Protein AF-A0ABD3IJU3-F1 (afdb_monomer_lite)

Foldseek 3Di:
DDDDDPDDPDDPDPPPPDDQDEQEEELVPLVSVLVCVLVVHHYDYDYPDAQPDFADPVLLVVCCVVPVPVLVVLCVDDPPDRHVVCCRRRVVVQQDQPCQCVSCVPSVHHSHPPPDD

Organism: NCBI:txid122646

Sequence (117 aa):
MGDDYLTGAGGWLEEEEGRGGLIIFTFFALEGWHLAELYRLPCAVAAPYVVPYSASASFERQFRTVQPLLYRRLQRAQGGEVGWAEVSHWMWPLFTSRWTTWRTDCLHLSACPLTAE

pLDDT: mean 83.58, std 18.65, range [34.09, 96.69]

Structure (mmCIF, N/CA/C/O backbone):
data_AF-A0ABD3IJU3-F1
#
_entry.id   AF-A0ABD3IJU3-F1
#
loop_
_atom_site.group_PDB
_atom_site.id
_atom_site.type_symbol
_atom_site.label_atom_id
_atom_site.label_alt_id
_atom_site.label_comp_id
_atom_site.label_asym_id
_atom_site.label_entity_id
_atom_site.label_seq_id
_atom_site.pdbx_PDB_ins_code
_atom_site.Cartn_x
_atom_site.Cartn_y
_atom_site.Cartn_z
_atom_site.occupancy
_atom_site.B_iso_or_equiv
_atom_site.auth_seq_id
_atom_site.auth_comp_id
_atom_site.auth_asym_id
_atom_site.auth_atom_id
_atom_site.pdbx_PDB_model_num
ATOM 1 N N . MET A 1 1 ? -51.419 23.867 28.456 1.00 40.72 1 MET A N 1
ATOM 2 C CA . MET A 1 1 ? -51.724 22.677 27.639 1.00 40.72 1 MET A CA 1
ATOM 3 C C . MET A 1 1 ? -51.013 22.871 26.315 1.00 40.72 1 MET A C 1
ATOM 5 O O . MET A 1 1 ? -51.536 23.579 25.476 1.00 40.72 1 MET A O 1
ATOM 9 N N . GLY A 1 2 ? -49.790 22.420 26.099 1.00 38.25 2 GL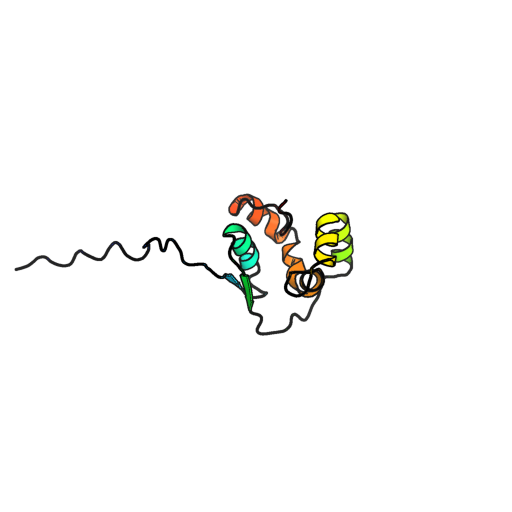Y A N 1
ATOM 10 C CA . GLY A 1 2 ? -48.753 21.833 26.940 1.00 38.25 2 GLY A CA 1
ATOM 11 C C . GLY A 1 2 ? -47.476 21.941 26.103 1.00 38.25 2 GLY A C 1
ATOM 12 O O . GLY A 1 2 ? -47.528 21.688 24.900 1.00 38.25 2 GLY A O 1
ATOM 13 N N . ASP A 1 3 ? -46.403 22.426 26.717 1.00 41.12 3 ASP A N 1
ATOM 14 C CA . ASP A 1 3 ? -45.038 22.330 26.211 1.00 41.12 3 ASP A CA 1
ATOM 15 C C . ASP A 1 3 ? -44.644 20.853 26.118 1.00 41.12 3 ASP A C 1
ATOM 17 O O . ASP A 1 3 ? -44.817 20.156 27.106 1.00 41.12 3 ASP A O 1
ATOM 21 N N . ASP A 1 4 ? -44.181 20.402 24.950 1.00 45.84 4 ASP A N 1
ATOM 22 C CA . ASP A 1 4 ? -43.399 19.183 24.652 1.00 45.84 4 ASP A CA 1
ATOM 23 C C . ASP A 1 4 ? -43.298 19.195 23.108 1.00 45.84 4 ASP A C 1
ATOM 25 O O . ASP A 1 4 ? -44.315 19.274 22.429 1.00 45.84 4 ASP A O 1
ATOM 29 N N . TYR A 1 5 ? -42.158 19.365 22.435 1.00 38.47 5 TYR A N 1
ATOM 30 C CA . TYR A 1 5 ? -41.066 18.407 22.305 1.00 38.47 5 TYR A CA 1
ATOM 31 C C . TYR A 1 5 ? -39.779 19.141 21.875 1.00 38.47 5 TYR A C 1
ATOM 33 O O . TYR A 1 5 ? -39.451 19.234 20.691 1.00 38.47 5 TYR A O 1
ATOM 41 N N . LEU A 1 6 ? -39.013 19.638 22.846 1.00 45.19 6 LEU A N 1
ATOM 42 C CA . LEU A 1 6 ? -37.560 19.753 22.718 1.00 45.19 6 LEU A CA 1
ATOM 43 C C . LEU A 1 6 ? -36.948 18.541 23.421 1.00 45.19 6 LEU A C 1
ATOM 45 O O . LEU A 1 6 ? -36.566 18.617 24.585 1.00 45.19 6 LEU A O 1
ATOM 49 N N . THR A 1 7 ? -36.874 17.396 22.741 1.00 45.03 7 THR A N 1
ATOM 50 C CA . THR A 1 7 ? -36.013 16.285 23.177 1.00 45.03 7 THR A CA 1
ATOM 51 C C . THR A 1 7 ? -35.672 15.405 21.982 1.00 45.03 7 THR A C 1
ATOM 53 O O . THR A 1 7 ? -36.488 14.635 21.491 1.00 45.03 7 THR A O 1
ATOM 56 N N . GLY A 1 8 ? -34.458 15.573 21.475 1.00 40.12 8 GLY A N 1
ATOM 57 C CA . GLY A 1 8 ? -33.911 14.773 20.381 1.00 40.12 8 GLY A CA 1
ATOM 58 C C . GLY A 1 8 ? -32.494 15.194 19.999 1.00 40.12 8 GLY A C 1
ATOM 59 O O . GLY A 1 8 ? -32.075 14.988 18.867 1.00 40.12 8 GLY A O 1
ATOM 60 N N . ALA A 1 9 ? -31.774 15.838 20.921 1.00 42.34 9 ALA A N 1
ATOM 61 C CA . ALA A 1 9 ? -30.330 15.981 20.858 1.00 42.34 9 ALA A CA 1
ATOM 62 C C . ALA A 1 9 ? -29.745 14.926 21.801 1.00 42.34 9 ALA A C 1
ATOM 64 O O . ALA A 1 9 ? -30.049 14.942 22.991 1.00 42.34 9 ALA A O 1
ATOM 65 N N . GLY A 1 10 ? -28.931 14.023 21.259 1.00 40.22 10 GLY A N 1
ATOM 66 C CA . GLY A 1 10 ? -28.207 13.005 22.024 1.00 40.22 10 GLY A CA 1
ATOM 67 C C . GLY A 1 10 ? -28.639 11.592 21.651 1.00 40.22 10 GLY A C 1
ATOM 68 O O . GLY A 1 10 ? -29.637 11.101 22.160 1.00 40.2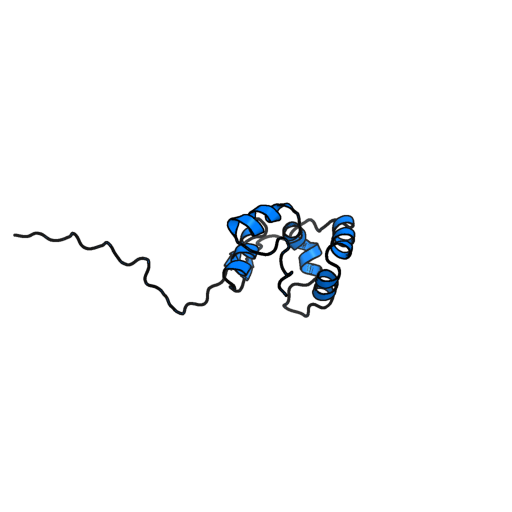2 10 GLY A O 1
ATOM 69 N N . GLY A 1 11 ? -27.897 10.949 20.746 1.00 34.09 11 GLY A N 1
ATOM 70 C CA . GLY A 1 11 ? -28.147 9.540 20.414 1.00 34.09 11 GLY A CA 1
ATOM 71 C C . GLY A 1 11 ? -27.470 8.986 19.159 1.00 34.09 11 GLY A C 1
ATOM 72 O O . GLY A 1 11 ? -27.721 7.842 18.820 1.00 34.09 11 GLY A O 1
ATOM 73 N N . TRP A 1 12 ? -26.631 9.749 18.446 1.00 40.38 12 TRP A N 1
ATOM 74 C CA . TRP A 1 12 ? -25.854 9.209 17.308 1.00 40.38 12 TRP A CA 1
ATOM 75 C C . TRP A 1 12 ? -24.377 8.965 17.621 1.00 40.38 12 TRP A C 1
ATOM 77 O O . TRP A 1 12 ? -23.617 8.587 16.737 1.00 40.38 12 TRP A O 1
ATOM 87 N N . LEU A 1 13 ? -23.972 9.170 18.872 1.00 46.12 13 LEU A N 1
ATOM 88 C CA . LEU A 1 13 ? -22.654 8.802 19.379 1.00 46.12 13 LEU A CA 1
ATOM 89 C C . LEU A 1 13 ? -22.853 8.104 20.724 1.00 46.12 13 LEU A C 1
ATOM 91 O O . LEU A 1 13 ? -22.372 8.563 21.754 1.00 46.12 13 LEU A O 1
ATOM 95 N N . GLU A 1 14 ? -23.646 7.034 20.727 1.00 43.62 14 GLU A N 1
ATOM 96 C CA . GLU A 1 14 ? -23.415 5.995 21.723 1.00 43.62 14 GLU A CA 1
ATOM 97 C C . GLU A 1 14 ? -22.052 5.383 21.385 1.00 43.62 14 GLU A C 1
ATOM 99 O O . GLU A 1 14 ? -21.823 4.904 20.271 1.00 43.62 14 GLU A O 1
ATOM 104 N N . GLU A 1 15 ? -21.119 5.502 22.327 1.00 49.00 15 GLU A N 1
ATOM 105 C CA . GLU A 1 15 ? -19.860 4.771 22.327 1.00 49.00 15 GLU A CA 1
ATOM 106 C C . GLU A 1 15 ? -20.189 3.272 22.321 1.00 49.00 15 GLU A C 1
ATOM 108 O O . GLU A 1 15 ? -20.433 2.657 23.356 1.00 49.00 15 GLU A O 1
ATOM 113 N N . GLU A 1 16 ? -20.217 2.673 21.129 1.00 49.25 16 GLU A N 1
ATOM 114 C CA . GLU A 1 16 ? -20.155 1.222 20.950 1.00 49.25 16 GLU A CA 1
ATOM 115 C C . GLU A 1 16 ? -18.730 0.760 21.291 1.00 49.25 16 GLU A C 1
ATOM 117 O O . GLU A 1 16 ? -17.922 0.407 20.427 1.00 49.25 16 GLU A O 1
ATOM 122 N N . GLU A 1 17 ? -18.415 0.788 22.584 1.00 46.84 17 GLU A N 1
ATOM 123 C CA . GLU A 1 17 ? -17.284 0.094 23.187 1.00 46.84 17 GLU A CA 1
ATOM 124 C C . GLU A 1 17 ? -17.464 -1.414 22.919 1.00 46.84 17 GLU A C 1
ATOM 126 O O . GLU A 1 17 ? -18.137 -2.131 23.659 1.00 46.84 17 GLU A O 1
ATOM 131 N N . GLY A 1 18 ? -16.905 -1.897 21.801 1.00 54.88 18 GLY A N 1
ATOM 132 C CA . GLY A 1 18 ? -16.778 -3.331 21.514 1.00 54.88 18 GLY A CA 1
ATOM 133 C C . GLY A 1 18 ? -17.160 -3.830 20.117 1.00 54.88 18 GLY A C 1
ATOM 134 O O . GLY A 1 18 ? -17.096 -5.040 19.894 1.00 54.88 18 GLY A O 1
ATOM 135 N N . ARG A 1 19 ? -17.519 -2.981 19.143 1.00 57.75 19 ARG A N 1
ATOM 136 C CA . ARG A 1 19 ? -17.745 -3.460 17.764 1.00 57.75 19 ARG A CA 1
ATOM 137 C C . ARG A 1 19 ? -16.462 -3.445 16.943 1.00 57.75 19 ARG A C 1
ATOM 139 O O . ARG A 1 19 ? -16.022 -2.405 16.465 1.00 57.75 19 ARG A O 1
ATOM 146 N N . GLY A 1 20 ? -15.885 -4.629 16.737 1.00 78.25 20 GLY A N 1
ATOM 147 C CA . GLY A 1 20 ? -14.849 -4.827 15.725 1.00 78.25 20 GLY A CA 1
ATOM 148 C C . GLY A 1 20 ? -15.313 -4.288 14.366 1.00 78.25 20 GLY A C 1
ATOM 149 O O . GLY A 1 20 ? -16.407 -4.613 13.906 1.00 78.25 20 GLY A O 1
ATOM 150 N N . GLY A 1 21 ? -14.497 -3.433 13.751 1.00 90.06 21 GLY A N 1
ATOM 151 C CA . GLY A 1 21 ? -14.764 -2.826 12.447 1.00 90.06 21 GLY A CA 1
ATOM 152 C C . GLY A 1 21 ? -14.007 -3.517 11.311 1.00 90.06 21 GLY A C 1
ATOM 153 O O . GLY A 1 21 ? -13.001 -4.187 11.534 1.00 90.06 21 GLY A O 1
ATOM 154 N N . LEU A 1 22 ? -14.477 -3.325 10.080 1.00 94.56 22 LEU A N 1
ATOM 155 C CA . LEU A 1 22 ? -13.805 -3.755 8.852 1.00 94.56 22 LEU A CA 1
ATOM 156 C C . LEU A 1 22 ? -13.788 -2.580 7.877 1.00 94.56 22 LEU A C 1
ATOM 158 O O . LEU A 1 22 ? -14.836 -1.996 7.600 1.00 94.56 22 LEU A O 1
ATOM 162 N N . ILE A 1 23 ? -12.618 -2.264 7.322 1.00 96.12 23 ILE A N 1
ATOM 163 C CA . ILE A 1 23 ? -12.516 -1.290 6.232 1.00 96.12 23 ILE A CA 1
ATOM 164 C C . ILE A 1 23 ? -12.538 -2.032 4.900 1.00 96.12 23 ILE A C 1
ATOM 166 O O . ILE A 1 23 ? -11.621 -2.784 4.573 1.00 96.12 23 ILE A O 1
ATOM 170 N N . ILE A 1 24 ? -13.584 -1.803 4.112 1.00 95.38 24 ILE A N 1
ATOM 171 C CA . ILE A 1 24 ? -13.671 -2.287 2.734 1.00 95.38 24 ILE A CA 1
ATOM 172 C C . ILE A 1 24 ? -13.417 -1.105 1.808 1.00 95.38 24 ILE A C 1
ATOM 174 O O . ILE A 1 24 ? -14.098 -0.086 1.897 1.00 95.38 24 ILE A O 1
ATOM 178 N N . PHE A 1 25 ? -12.446 -1.241 0.912 1.00 94.75 25 PHE A N 1
ATOM 179 C CA . PHE A 1 25 ? -12.097 -0.198 -0.049 1.00 94.75 25 PHE A CA 1
ATOM 180 C C . PHE A 1 25 ? -11.881 -0.787 -1.441 1.00 94.75 25 PHE A C 1
ATOM 182 O O . PHE A 1 25 ? -11.741 -1.994 -1.606 1.00 94.75 25 PHE A O 1
ATOM 189 N N . THR A 1 26 ? -11.887 0.058 -2.466 1.00 93.38 26 THR A N 1
ATOM 190 C CA . THR A 1 26 ? -11.653 -0.368 -3.855 1.00 93.38 26 THR A CA 1
ATOM 191 C C . THR A 1 26 ? -10.237 0.000 -4.292 1.00 93.38 26 THR A C 1
ATOM 193 O O . THR A 1 26 ? -9.564 0.791 -3.631 1.00 93.38 26 THR A O 1
ATOM 196 N N . PHE A 1 27 ? -9.787 -0.492 -5.449 1.00 89.81 27 PHE A N 1
ATOM 197 C CA . PHE A 1 27 ? -8.487 -0.099 -6.014 1.00 89.81 27 PHE A CA 1
ATOM 198 C C . PHE A 1 27 ? -8.352 1.401 -6.321 1.00 89.81 27 PHE A C 1
ATOM 200 O O . PHE A 1 27 ? -7.234 1.885 -6.481 1.00 89.81 27 PHE A O 1
ATOM 207 N N . PHE A 1 28 ? -9.460 2.145 -6.389 1.00 87.56 28 PHE A N 1
ATOM 208 C CA . PHE A 1 28 ? -9.447 3.598 -6.582 1.00 87.56 28 PHE A CA 1
ATOM 209 C C . PHE A 1 28 ? -9.381 4.393 -5.274 1.00 87.56 28 PHE A C 1
ATOM 211 O O . PHE A 1 28 ? -9.118 5.589 -5.320 1.00 87.56 28 PHE A O 1
ATOM 218 N N . ALA A 1 29 ? -9.615 3.742 -4.133 1.00 93.00 29 ALA A N 1
ATOM 219 C CA . ALA A 1 29 ? -9.700 4.363 -2.812 1.00 93.00 29 ALA A CA 1
ATOM 220 C C . ALA A 1 29 ? -8.652 3.759 -1.864 1.00 93.00 29 ALA A C 1
ATOM 222 O O . ALA A 1 29 ? -8.969 3.237 -0.792 1.00 93.00 29 ALA A O 1
ATOM 223 N N . LEU A 1 30 ? -7.389 3.774 -2.299 1.00 93.00 30 LEU A N 1
ATOM 224 C CA . LEU A 1 30 ? -6.256 3.190 -1.573 1.00 93.00 30 LEU A CA 1
ATOM 225 C C . LEU A 1 30 ? -5.987 3.861 -0.213 1.00 93.00 30 LEU A C 1
ATOM 227 O O . LEU A 1 30 ? -5.335 3.265 0.643 1.00 93.00 30 LEU A O 1
ATOM 231 N N . GLU A 1 31 ? -6.555 5.045 0.024 1.00 94.94 31 GLU A N 1
ATOM 232 C CA . GLU A 1 31 ? -6.645 5.702 1.328 1.00 94.94 31 GLU A CA 1
ATOM 233 C C . GLU A 1 31 ? -7.182 4.759 2.412 1.00 94.94 31 GLU A C 1
ATOM 235 O O . GLU A 1 31 ? -6.732 4.820 3.557 1.00 94.94 31 GLU A O 1
ATOM 240 N N . GLY A 1 32 ? -8.093 3.848 2.045 1.00 95.25 32 GLY A N 1
ATOM 241 C CA . GLY A 1 32 ? -8.666 2.858 2.954 1.00 95.25 32 GLY A CA 1
ATOM 242 C C . GLY A 1 32 ? -7.615 1.980 3.635 1.00 95.25 32 GLY A C 1
ATOM 243 O O . GLY A 1 32 ? -7.760 1.677 4.816 1.00 95.25 32 GLY A O 1
ATOM 244 N N . TRP A 1 33 ? -6.515 1.648 2.951 1.00 95.00 33 TRP A N 1
ATOM 245 C CA . TRP A 1 33 ? -5.407 0.910 3.566 1.00 95.00 33 TRP A CA 1
ATOM 246 C C . TRP A 1 33 ? -4.733 1.717 4.681 1.00 95.00 33 TRP A C 1
ATOM 248 O O . TRP A 1 33 ? -4.445 1.199 5.757 1.00 95.00 33 TRP A O 1
ATOM 258 N N . HIS A 1 34 ? -4.483 3.004 4.437 1.00 95.00 34 HIS A N 1
ATOM 259 C CA . HIS A 1 34 ? -3.842 3.884 5.413 1.00 95.00 34 HIS A CA 1
ATOM 260 C C . HIS A 1 34 ? -4.736 4.115 6.637 1.00 95.00 34 HIS A C 1
ATOM 262 O O . HIS A 1 34 ? -4.244 4.123 7.762 1.00 95.00 34 HIS A O 1
ATOM 268 N N . LEU A 1 35 ? -6.050 4.228 6.428 1.00 95.31 35 LEU A N 1
ATOM 269 C CA . LEU A 1 35 ? -7.023 4.292 7.517 1.00 95.31 35 LEU A CA 1
ATOM 270 C C . LEU A 1 35 ? -7.092 2.972 8.296 1.00 95.31 35 LEU A C 1
ATOM 272 O O . LEU A 1 35 ? -7.189 2.994 9.519 1.00 95.31 35 LEU A O 1
ATOM 276 N N . ALA A 1 36 ? -6.990 1.826 7.619 1.00 94.56 36 ALA A N 1
ATOM 277 C CA . ALA A 1 36 ? -6.979 0.521 8.281 1.00 94.56 36 ALA A CA 1
ATOM 278 C C . ALA A 1 36 ? -5.759 0.364 9.194 1.00 94.56 36 ALA A C 1
ATOM 280 O O . ALA A 1 36 ? -5.883 -0.117 10.317 1.00 94.56 36 ALA A O 1
ATOM 281 N N . GLU A 1 37 ? -4.600 0.844 8.740 1.00 93.25 37 GLU A N 1
ATOM 282 C CA . GLU A 1 37 ? -3.379 0.908 9.541 1.00 93.25 37 GLU A CA 1
ATOM 283 C C . GLU A 1 37 ? -3.537 1.845 10.751 1.00 93.25 37 GLU A C 1
ATOM 285 O O . GLU A 1 37 ? -3.186 1.455 11.865 1.00 93.25 37 GLU A O 1
ATOM 290 N N . LEU A 1 38 ? -4.118 3.036 10.558 1.00 94.38 38 LEU A N 1
ATOM 291 C CA . LEU A 1 38 ? -4.353 4.013 11.629 1.00 94.38 38 LEU A CA 1
ATOM 292 C C . LEU A 1 38 ? -5.267 3.460 12.730 1.00 94.38 38 LEU A C 1
ATOM 294 O O . LEU A 1 38 ? -4.929 3.521 13.910 1.00 94.38 38 LEU A O 1
ATOM 298 N N . TYR A 1 39 ? -6.416 2.907 12.343 1.00 93.06 39 TYR A N 1
ATOM 299 C CA . TYR A 1 39 ? -7.416 2.396 13.283 1.00 93.06 39 TYR A CA 1
ATOM 300 C C . TYR A 1 39 ? -7.147 0.957 13.736 1.00 93.06 39 TYR A C 1
ATOM 302 O O . TYR A 1 39 ? -7.901 0.424 14.547 1.00 93.06 39 TYR A O 1
ATOM 310 N N . ARG A 1 40 ? -6.085 0.318 13.221 1.00 91.75 40 ARG A N 1
ATOM 311 C CA . ARG A 1 40 ? -5.746 -1.094 13.465 1.00 91.75 40 ARG A CA 1
ATOM 312 C C . ARG A 1 40 ? -6.921 -2.039 13.203 1.00 91.75 40 ARG A C 1
ATOM 314 O O . ARG A 1 40 ? -7.130 -3.011 13.928 1.00 91.75 40 ARG A O 1
ATOM 321 N N . LEU A 1 41 ? -7.686 -1.745 12.156 1.00 93.56 41 LEU A N 1
ATOM 322 C CA . LEU A 1 41 ? -8.818 -2.560 11.735 1.00 93.56 41 LEU A CA 1
ATOM 323 C C . LEU A 1 41 ? -8.390 -3.519 10.621 1.00 93.56 41 LEU A C 1
ATOM 325 O O . LEU A 1 41 ? -7.600 -3.136 9.752 1.00 93.56 41 LEU A O 1
ATOM 329 N N . PRO A 1 42 ? -8.938 -4.746 10.583 1.00 92.56 42 PRO A N 1
ATOM 330 C CA . PRO A 1 42 ? -8.888 -5.567 9.385 1.00 92.56 42 PRO A CA 1
ATOM 331 C C . PRO A 1 42 ? -9.387 -4.776 8.172 1.00 92.56 42 PRO A C 1
ATOM 333 O O . PRO A 1 42 ? -10.282 -3.929 8.281 1.00 92.56 42 PRO A O 1
ATOM 336 N N . CYS A 1 43 ? -8.833 -5.072 6.999 1.00 93.38 43 CYS A N 1
ATOM 337 C CA . CYS A 1 43 ? -9.317 -4.493 5.757 1.00 93.38 43 CYS A CA 1
ATOM 338 C C . CYS A 1 43 ? -9.341 -5.504 4.618 1.00 93.38 43 CYS A C 1
ATOM 340 O O . CYS A 1 43 ? -8.606 -6.491 4.618 1.00 93.38 43 CYS A O 1
ATOM 342 N N . ALA A 1 44 ? -10.214 -5.244 3.652 1.00 92.44 44 ALA A N 1
ATOM 343 C CA . ALA A 1 44 ? -10.345 -6.033 2.441 1.00 92.44 44 ALA A CA 1
ATOM 344 C C . ALA A 1 44 ? -10.499 -5.109 1.235 1.00 92.44 44 ALA A C 1
ATOM 346 O O . ALA A 1 44 ? -11.134 -4.052 1.313 1.00 92.44 44 ALA A O 1
ATOM 347 N N . VAL A 1 45 ? -9.945 -5.538 0.105 1.00 91.56 45 VAL A N 1
ATOM 348 C CA . VAL A 1 45 ? -10.164 -4.862 -1.169 1.00 91.56 45 VAL A CA 1
ATOM 349 C C . VAL A 1 45 ? -11.384 -5.476 -1.855 1.00 91.56 45 VAL A C 1
ATOM 351 O O . VAL A 1 45 ? -11.471 -6.690 -2.033 1.00 91.56 45 VAL A O 1
ATOM 354 N N . ALA A 1 46 ? -12.337 -4.636 -2.241 1.00 91.62 46 ALA A N 1
ATOM 355 C CA . ALA A 1 46 ? -13.462 -5.001 -3.085 1.00 91.62 46 ALA A CA 1
ATOM 356 C C . ALA A 1 46 ? -13.181 -4.505 -4.505 1.00 91.62 46 ALA A C 1
ATOM 358 O O . ALA A 1 46 ? -13.209 -3.306 -4.788 1.00 91.62 46 ALA A O 1
ATOM 359 N N . ALA A 1 47 ? -12.890 -5.441 -5.402 1.00 86.06 47 ALA A N 1
ATOM 360 C CA . ALA A 1 47 ? -12.532 -5.148 -6.778 1.00 86.06 47 ALA A CA 1
ATOM 361 C C . ALA A 1 47 ? -13.511 -5.826 -7.744 1.00 86.06 47 ALA A C 1
ATOM 363 O O . ALA A 1 47 ? -13.407 -7.032 -7.966 1.00 86.06 47 ALA A O 1
ATOM 364 N N . PRO A 1 48 ? -14.458 -5.081 -8.343 1.00 81.62 48 PRO A N 1
ATOM 365 C CA . PRO A 1 48 ? -15.398 -5.654 -9.305 1.00 81.62 48 PRO A CA 1
ATOM 366 C C . PRO A 1 48 ? -14.763 -5.914 -10.683 1.00 81.62 48 PRO A C 1
ATOM 368 O O . PRO A 1 48 ? -15.434 -6.412 -11.582 1.00 81.62 48 PRO A O 1
ATOM 371 N N . TYR A 1 49 ? -13.485 -5.567 -10.870 1.00 81.94 49 TYR A N 1
ATOM 372 C CA . TYR A 1 49 ? -12.731 -5.758 -12.105 1.00 81.94 49 TYR A CA 1
ATOM 373 C C . TYR A 1 49 ? -11.258 -6.078 -11.802 1.00 81.94 49 TYR A C 1
ATOM 375 O O . TYR A 1 49 ? -10.732 -5.742 -10.740 1.00 81.94 49 TYR A O 1
ATOM 383 N N . VAL A 1 50 ? -10.587 -6.721 -12.759 1.00 81.81 50 VAL A N 1
ATOM 384 C CA . VAL A 1 50 ? -9.156 -7.057 -12.684 1.00 81.81 50 VAL A CA 1
ATOM 385 C C . VAL A 1 50 ? -8.315 -5.825 -13.017 1.00 81.81 50 VAL A C 1
ATOM 387 O O . VAL A 1 50 ? -8.610 -5.127 -13.987 1.00 81.81 50 VAL A O 1
ATOM 390 N N . VAL A 1 51 ? -7.245 -5.565 -12.259 1.00 81.88 51 VAL A N 1
ATOM 391 C CA . VAL A 1 51 ? -6.307 -4.474 -12.572 1.00 81.88 51 VAL A CA 1
ATOM 392 C C . VAL A 1 51 ? -5.504 -4.846 -13.826 1.00 81.88 51 VAL A C 1
ATOM 394 O O . VAL A 1 51 ? -4.789 -5.847 -13.805 1.00 81.88 51 VAL A O 1
ATOM 397 N N . PRO A 1 52 ? -5.583 -4.073 -14.927 1.00 82.19 52 PRO A N 1
ATOM 398 C CA . PRO A 1 52 ? -4.948 -4.456 -16.190 1.00 82.19 52 PRO A CA 1
ATOM 399 C C . PRO A 1 52 ? -3.460 -4.077 -16.270 1.00 82.19 52 PRO A C 1
ATOM 401 O O . PRO A 1 52 ? -2.815 -4.329 -17.284 1.00 82.19 52 PRO A O 1
ATOM 404 N N . TYR A 1 53 ? -2.911 -3.449 -15.230 1.00 80.00 53 TYR A N 1
ATOM 405 C CA . TYR A 1 53 ? -1.527 -2.990 -15.171 1.00 80.00 53 TYR A CA 1
ATOM 406 C C . TYR A 1 53 ? -0.871 -3.408 -13.856 1.00 80.00 53 TYR A C 1
ATOM 408 O O . TYR A 1 53 ? -1.471 -3.304 -12.792 1.00 80.00 53 TYR A O 1
ATOM 416 N N . SER A 1 54 ? 0.386 -3.827 -13.946 1.00 87.44 54 SER A N 1
ATOM 417 C CA . SER A 1 54 ? 1.249 -4.115 -12.800 1.00 87.44 54 SER A CA 1
ATOM 418 C C . SER A 1 54 ? 2.325 -3.037 -12.671 1.00 87.44 54 SER A C 1
ATOM 420 O O . SER A 1 54 ? 2.529 -2.223 -13.578 1.00 87.44 54 SER A O 1
ATOM 422 N N . ALA A 1 55 ? 3.036 -3.035 -11.549 1.00 91.19 55 ALA A N 1
ATOM 423 C CA . ALA A 1 55 ? 4.187 -2.172 -11.344 1.00 91.19 55 ALA A CA 1
ATOM 424 C C . ALA A 1 55 ? 5.247 -2.386 -12.437 1.00 91.19 55 ALA A C 1
ATOM 426 O O . ALA A 1 55 ? 5.461 -3.500 -12.923 1.00 91.19 55 A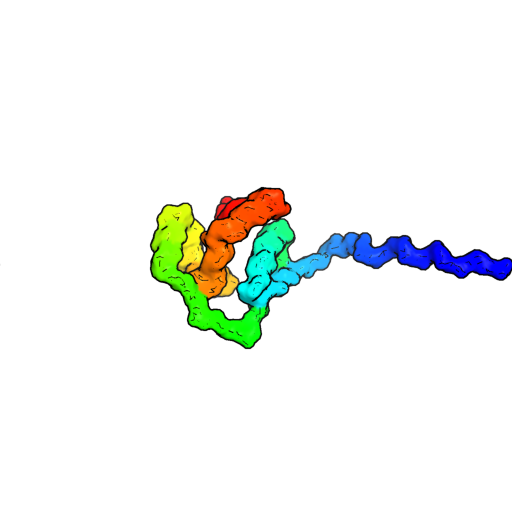LA A O 1
ATOM 427 N N . SER A 1 56 ? 5.955 -1.320 -12.807 1.00 90.56 56 SER A N 1
ATOM 428 C CA . SER A 1 56 ? 7.071 -1.428 -13.745 1.00 90.56 56 SER A CA 1
ATOM 429 C C . SER A 1 56 ? 8.265 -2.155 -13.113 1.00 90.56 56 SER A C 1
ATOM 431 O O . SER A 1 56 ? 8.482 -2.107 -11.903 1.00 90.56 56 SER A O 1
ATOM 433 N N . ALA A 1 57 ? 9.131 -2.755 -13.934 1.00 89.19 57 ALA A N 1
ATOM 434 C CA . ALA A 1 57 ? 10.356 -3.399 -13.443 1.00 89.19 57 ALA A CA 1
ATOM 435 C C . ALA A 1 57 ? 11.286 -2.434 -12.672 1.00 89.19 57 ALA A C 1
ATOM 437 O O . ALA A 1 57 ? 12.051 -2.845 -11.797 1.00 89.19 57 ALA A O 1
ATOM 438 N N . SER A 1 58 ? 11.221 -1.129 -12.966 1.00 93.19 58 SER A N 1
ATOM 439 C CA . SER A 1 58 ? 11.981 -0.120 -12.225 1.00 93.19 58 SER A CA 1
ATOM 440 C C . SER A 1 58 ? 11.497 0.038 -10.785 1.00 93.19 58 SER A C 1
ATOM 442 O O . SER A 1 58 ? 12.333 0.280 -9.915 1.00 93.19 58 SER A O 1
ATOM 444 N N . PHE A 1 59 ? 10.192 -0.127 -10.535 1.00 94.56 59 PHE A N 1
ATOM 445 C CA . PHE A 1 59 ? 9.616 -0.047 -9.195 1.00 94.56 59 PHE A CA 1
ATOM 446 C C . PHE A 1 59 ? 10.210 -1.121 -8.285 1.00 94.56 59 PHE A C 1
ATOM 448 O O . PHE A 1 59 ? 10.726 -0.787 -7.227 1.00 94.56 59 PHE A O 1
ATOM 455 N N . GLU A 1 60 ? 10.234 -2.386 -8.717 1.00 95.06 60 GLU A N 1
ATOM 456 C CA . GLU A 1 60 ? 10.801 -3.480 -7.915 1.00 95.06 60 GLU A CA 1
ATOM 457 C C . GLU A 1 60 ? 12.265 -3.228 -7.550 1.00 95.06 60 GLU A C 1
ATOM 459 O O . GLU A 1 60 ? 12.665 -3.359 -6.390 1.00 95.06 60 GLU A O 1
ATOM 464 N N . ARG A 1 61 ? 13.069 -2.813 -8.536 1.00 95.06 61 ARG A N 1
ATOM 465 C CA . ARG A 1 61 ? 14.483 -2.503 -8.317 1.00 95.06 61 ARG A CA 1
ATOM 466 C C . ARG A 1 61 ? 14.653 -1.389 -7.284 1.00 95.06 61 ARG A C 1
ATOM 468 O O . ARG A 1 61 ? 15.471 -1.529 -6.381 1.00 95.06 61 ARG A O 1
ATOM 475 N N . GLN A 1 62 ? 13.885 -0.305 -7.405 1.00 94.31 62 GLN A N 1
ATOM 476 C CA . GLN A 1 62 ? 13.920 0.807 -6.452 1.00 94.31 62 GLN A CA 1
ATOM 477 C C . GLN A 1 62 ? 13.444 0.373 -5.066 1.00 94.31 62 GLN A C 1
ATOM 479 O O . GLN A 1 62 ? 14.109 0.666 -4.077 1.00 94.31 62 GLN A O 1
ATOM 484 N N . PHE A 1 63 ? 12.350 -0.381 -4.992 1.00 95.00 63 PHE A N 1
ATOM 485 C CA . PHE A 1 63 ? 11.788 -0.883 -3.745 1.00 95.00 63 PHE A CA 1
ATOM 486 C C . PHE A 1 63 ? 12.793 -1.755 -2.989 1.00 95.00 63 PHE A C 1
ATOM 488 O O . PHE A 1 63 ? 13.018 -1.561 -1.797 1.00 95.00 63 PHE A O 1
ATOM 495 N N . ARG A 1 64 ? 13.474 -2.663 -3.694 1.00 95.12 64 ARG A N 1
ATOM 496 C CA . ARG A 1 64 ? 14.520 -3.518 -3.122 1.00 95.12 64 ARG A CA 1
ATOM 497 C C . ARG A 1 64 ? 15.716 -2.721 -2.599 1.00 95.12 64 ARG A C 1
ATOM 499 O O . ARG A 1 64 ? 16.338 -3.148 -1.630 1.00 95.12 64 ARG A O 1
ATOM 506 N N . THR A 1 65 ? 16.054 -1.599 -3.233 1.00 94.81 65 THR A N 1
ATOM 507 C CA . THR A 1 65 ? 17.140 -0.716 -2.786 1.00 94.81 65 THR A CA 1
ATOM 508 C C . THR A 1 65 ? 16.733 0.126 -1.579 1.00 94.81 65 THR A C 1
ATOM 510 O O . THR A 1 65 ? 17.511 0.231 -0.637 1.00 94.81 65 THR A O 1
ATOM 513 N N . VAL A 1 66 ? 15.535 0.715 -1.597 1.00 93.06 66 VAL A N 1
ATOM 514 C CA . VAL A 1 66 ? 15.075 1.650 -0.557 1.00 93.06 66 VAL A CA 1
ATOM 515 C C . VAL A 1 66 ? 14.573 0.911 0.684 1.00 93.06 66 VAL A C 1
ATOM 517 O O . VAL A 1 66 ? 14.831 1.363 1.793 1.00 93.06 66 VAL A O 1
ATOM 520 N N . GLN A 1 67 ? 13.891 -0.228 0.518 1.00 93.56 67 GLN A N 1
ATOM 521 C CA . GLN A 1 67 ? 13.324 -1.023 1.611 1.00 93.56 67 GLN A CA 1
ATOM 522 C C . GLN A 1 67 ? 13.663 -2.521 1.500 1.00 93.56 67 GLN A C 1
ATOM 524 O O . GLN A 1 67 ? 12.776 -3.367 1.328 1.00 93.56 67 GLN A O 1
ATOM 529 N N . PRO A 1 68 ? 14.949 -2.900 1.641 1.00 94.94 68 PRO A N 1
ATOM 530 C CA . PRO A 1 68 ? 15.395 -4.282 1.454 1.00 94.94 68 PRO A CA 1
ATOM 531 C C . PRO A 1 68 ? 14.799 -5.263 2.473 1.00 94.94 68 PRO A C 1
ATOM 533 O O . PRO A 1 68 ? 14.559 -6.425 2.136 1.00 94.94 68 PRO A O 1
ATOM 536 N N . LEU A 1 69 ? 14.563 -4.825 3.715 1.00 94.44 69 LEU A N 1
ATOM 537 C CA . LEU A 1 69 ? 13.991 -5.675 4.765 1.00 94.44 69 LEU A CA 1
ATOM 538 C C . LEU A 1 69 ? 12.513 -5.967 4.501 1.00 94.44 69 LEU A C 1
ATOM 540 O O . LEU A 1 69 ? 12.110 -7.131 4.510 1.00 94.44 69 LEU A O 1
ATOM 544 N N . LEU A 1 70 ? 11.737 -4.929 4.181 1.00 94.62 70 LEU A N 1
ATOM 545 C CA . LEU A 1 70 ? 10.328 -5.073 3.826 1.00 94.62 70 LEU A CA 1
ATOM 546 C C . LEU A 1 70 ? 10.160 -5.931 2.569 1.00 94.62 70 LEU A C 1
ATOM 548 O O . LEU A 1 70 ? 9.330 -6.833 2.554 1.00 94.62 70 LEU A O 1
ATOM 552 N N . TYR A 1 71 ? 11.002 -5.732 1.552 1.00 95.88 71 TYR A N 1
ATOM 553 C CA . TYR A 1 71 ? 11.001 -6.569 0.353 1.00 95.88 71 TYR A CA 1
ATOM 554 C C . TYR A 1 71 ? 11.207 -8.056 0.683 1.00 95.88 71 TYR A C 1
ATOM 556 O O . TYR A 1 71 ? 10.449 -8.905 0.221 1.00 95.88 71 TYR A O 1
ATOM 564 N N . ARG A 1 72 ? 12.181 -8.390 1.543 1.00 96.12 72 ARG A N 1
ATOM 565 C CA . ARG A 1 72 ? 12.410 -9.778 1.989 1.00 96.12 72 ARG A CA 1
ATOM 566 C C . ARG A 1 72 ? 11.225 -10.349 2.764 1.00 96.12 72 ARG A C 1
ATOM 568 O O . ARG A 1 72 ? 10.934 -11.531 2.612 1.00 96.12 72 ARG A O 1
ATOM 575 N N . ARG A 1 73 ? 10.565 -9.539 3.596 1.00 95.00 73 ARG A N 1
ATOM 576 C CA . ARG A 1 73 ? 9.354 -9.942 4.324 1.00 95.00 73 ARG A CA 1
ATOM 577 C C . ARG A 1 73 ? 8.210 -10.238 3.353 1.00 95.00 73 ARG A C 1
ATOM 579 O O . ARG A 1 73 ? 7.638 -11.316 3.427 1.00 95.00 73 ARG A O 1
ATOM 586 N N . LEU A 1 74 ? 7.952 -9.346 2.397 1.00 95.31 74 LEU A N 1
ATOM 587 C CA . LEU A 1 74 ? 6.917 -9.516 1.369 1.00 95.31 74 LEU A CA 1
ATOM 588 C C . LEU A 1 74 ? 7.166 -10.734 0.467 1.00 95.31 74 LEU A C 1
ATOM 590 O O . LEU A 1 74 ? 6.216 -11.375 0.030 1.00 95.31 74 LEU A O 1
ATOM 594 N N . GLN A 1 75 ? 8.426 -11.091 0.205 1.00 95.88 75 GLN A N 1
ATOM 595 C CA . GLN A 1 75 ? 8.755 -12.323 -0.524 1.00 95.88 75 GLN A CA 1
ATOM 596 C C . GLN A 1 75 ? 8.514 -13.610 0.277 1.00 95.88 75 GLN A C 1
ATOM 598 O O . GLN A 1 75 ? 8.401 -14.678 -0.316 1.00 95.88 75 GLN A O 1
ATOM 603 N N . ARG A 1 76 ? 8.485 -13.528 1.610 1.00 95.75 76 ARG A N 1
ATOM 604 C CA . ARG A 1 76 ? 8.289 -14.673 2.514 1.00 95.75 76 ARG A CA 1
ATOM 605 C C . ARG A 1 76 ? 6.852 -14.807 3.015 1.00 95.75 76 ARG A C 1
ATOM 607 O O . ARG A 1 76 ? 6.591 -15.731 3.782 1.00 95.75 76 ARG A O 1
ATOM 614 N N . ALA A 1 77 ? 5.971 -13.888 2.620 1.00 93.50 77 ALA A N 1
ATOM 615 C CA . ALA A 1 77 ? 4.565 -13.898 2.995 1.00 93.50 77 ALA A CA 1
ATOM 616 C C . ALA A 1 77 ? 3.925 -15.246 2.638 1.00 93.50 77 ALA A C 1
ATOM 618 O O . ALA A 1 77 ? 4.177 -15.802 1.564 1.00 93.50 77 ALA A O 1
ATOM 619 N N . GLN A 1 78 ? 3.136 -15.786 3.564 1.00 92.00 78 GLN A N 1
ATOM 620 C CA . GLN A 1 78 ? 2.442 -17.057 3.370 1.00 92.00 78 GLN A CA 1
ATOM 621 C C . GLN A 1 78 ? 1.062 -16.837 2.736 1.00 92.00 78 GLN A C 1
ATOM 623 O O . GLN A 1 78 ? 0.597 -15.709 2.578 1.00 92.00 78 GLN A O 1
ATOM 628 N N . GLY A 1 79 ? 0.392 -17.927 2.351 1.00 85.12 79 GLY A N 1
ATOM 629 C CA . GLY A 1 79 ? -0.959 -17.848 1.797 1.00 85.12 79 GLY A CA 1
ATOM 630 C C . GLY A 1 79 ? -1.920 -17.136 2.755 1.00 85.12 79 GLY A C 1
ATOM 631 O O . GLY A 1 79 ? -2.049 -17.539 3.907 1.00 85.12 79 GLY A O 1
ATOM 632 N N . GLY A 1 80 ? -2.593 -16.091 2.265 1.00 82.31 80 GLY A N 1
ATOM 633 C CA . GLY A 1 80 ? -3.525 -15.264 3.042 1.00 82.31 80 GLY A CA 1
ATOM 634 C C . GLY A 1 80 ? -2.927 -13.966 3.596 1.00 82.31 80 GLY A C 1
ATOM 635 O O . GLY A 1 80 ? -3.678 -13.114 4.064 1.00 82.31 80 GLY A O 1
ATOM 636 N N . GLU A 1 81 ? -1.611 -13.777 3.507 1.00 87.50 81 GLU A N 1
ATOM 637 C CA . GLU A 1 81 ? -0.946 -12.515 3.835 1.00 87.50 81 GLU A CA 1
ATOM 638 C C . GLU A 1 81 ? -0.702 -11.674 2.578 1.00 87.50 81 GLU A C 1
ATOM 640 O O . GLU A 1 81 ? -0.635 -12.188 1.462 1.00 87.50 81 GLU A O 1
ATOM 645 N N . VAL A 1 82 ? -0.511 -10.365 2.762 1.00 90.12 82 VAL A N 1
ATOM 646 C CA . VAL A 1 82 ? -0.027 -9.498 1.683 1.00 90.12 82 VAL A CA 1
ATOM 647 C C . VAL A 1 82 ? 1.426 -9.845 1.370 1.00 90.12 82 VAL A C 1
ATOM 649 O O . VAL A 1 82 ? 2.318 -9.619 2.193 1.00 90.12 82 VAL A O 1
ATOM 652 N N . GLY A 1 83 ? 1.663 -10.354 0.164 1.00 94.62 83 GLY A N 1
ATOM 653 C CA . GLY A 1 83 ? 2.983 -10.672 -0.349 1.00 94.62 83 GLY A CA 1
ATOM 654 C C . GLY A 1 83 ? 3.439 -9.742 -1.467 1.00 94.62 83 GLY A C 1
ATOM 655 O O . GLY A 1 83 ? 2.788 -8.768 -1.851 1.00 94.62 83 GLY A O 1
ATOM 656 N N . TRP A 1 84 ? 4.609 -10.056 -2.024 1.00 95.19 84 TRP A N 1
ATOM 657 C CA . TRP A 1 84 ? 5.149 -9.313 -3.165 1.00 95.19 84 TRP A CA 1
ATOM 658 C C . TRP A 1 84 ? 4.254 -9.408 -4.411 1.00 95.19 84 TRP A C 1
ATOM 660 O O . TRP A 1 84 ? 4.252 -8.492 -5.234 1.00 95.19 84 TRP A O 1
ATOM 670 N N . ALA A 1 85 ? 3.474 -10.483 -4.549 1.00 93.12 85 ALA A N 1
ATOM 671 C CA . ALA A 1 85 ? 2.531 -10.652 -5.651 1.00 93.12 85 ALA A CA 1
ATOM 672 C C . ALA A 1 85 ? 1.460 -9.549 -5.643 1.00 93.12 85 ALA A C 1
ATOM 674 O O . ALA A 1 85 ? 1.268 -8.875 -6.653 1.00 93.12 85 ALA A O 1
ATOM 675 N N . GLU A 1 86 ? 0.843 -9.274 -4.493 1.00 92.00 86 GLU A N 1
ATOM 676 C CA . GLU A 1 86 ? -0.152 -8.208 -4.344 1.00 92.00 86 GLU A CA 1
ATOM 677 C C . GLU A 1 86 ? 0.490 -6.831 -4.527 1.00 92.00 86 GLU A C 1
ATOM 679 O O . GLU A 1 86 ? -0.062 -5.966 -5.213 1.00 92.00 86 GLU A O 1
ATOM 684 N N . VAL A 1 87 ? 1.693 -6.639 -3.973 1.00 94.25 87 VAL A N 1
ATOM 685 C CA . VAL A 1 87 ? 2.424 -5.374 -4.097 1.00 94.25 87 VAL A CA 1
ATOM 686 C C . VAL A 1 87 ? 2.777 -5.056 -5.539 1.00 94.25 87 VAL A C 1
ATOM 688 O O . VAL A 1 87 ? 2.447 -3.976 -6.021 1.00 94.25 87 VAL A O 1
ATOM 691 N N . SER A 1 88 ? 3.395 -5.992 -6.249 1.00 94.19 88 SER A N 1
ATOM 692 C CA . SER A 1 88 ? 3.763 -5.799 -7.651 1.00 94.19 88 SER A CA 1
ATOM 693 C C . SER A 1 88 ? 2.548 -5.714 -8.576 1.00 94.19 88 SER A C 1
ATOM 695 O O . SER A 1 88 ? 2.606 -4.995 -9.572 1.00 94.19 88 SER A O 1
ATOM 697 N N . HIS A 1 89 ? 1.439 -6.384 -8.252 1.00 92.00 89 HIS A N 1
ATOM 698 C CA . HIS A 1 89 ? 0.245 -6.361 -9.088 1.00 92.00 89 HIS A CA 1
ATOM 699 C C . HIS A 1 89 ? -0.581 -5.083 -8.912 1.00 92.00 89 HIS A C 1
ATOM 701 O O . HIS A 1 89 ? -0.884 -4.421 -9.899 1.00 92.00 89 HIS A O 1
ATOM 707 N N . TRP A 1 90 ? -0.930 -4.704 -7.680 1.00 91.12 90 TRP A N 1
ATOM 708 C CA . TRP A 1 90 ? -1.905 -3.629 -7.460 1.00 91.12 90 TRP A CA 1
ATOM 709 C C . TRP A 1 90 ? -1.572 -2.683 -6.304 1.00 91.12 90 TRP A C 1
ATOM 711 O O . TRP A 1 90 ? -1.979 -1.524 -6.360 1.00 91.12 90 TRP A O 1
ATOM 721 N N . MET A 1 91 ? -0.823 -3.113 -5.280 1.00 93.44 91 MET A N 1
ATOM 722 C CA . MET A 1 91 ? -0.548 -2.247 -4.120 1.00 93.44 91 MET A CA 1
ATOM 723 C C . MET A 1 91 ? 0.625 -1.291 -4.322 1.00 93.44 91 MET A C 1
ATOM 725 O O . MET A 1 91 ? 0.831 -0.412 -3.489 1.00 93.44 91 MET A O 1
ATOM 729 N N . TRP A 1 92 ? 1.395 -1.414 -5.405 1.00 93.62 92 TRP A N 1
ATOM 730 C CA . TRP A 1 92 ? 2.561 -0.567 -5.669 1.00 93.62 92 TRP A CA 1
ATOM 731 C C . TRP A 1 92 ? 2.312 0.949 -5.517 1.00 93.62 92 TRP A C 1
ATOM 733 O O . TRP A 1 92 ? 3.225 1.616 -5.020 1.00 93.62 92 TRP A O 1
ATOM 743 N N . PRO A 1 93 ? 1.123 1.530 -5.821 1.00 93.31 93 PRO A N 1
ATOM 744 C CA . PRO A 1 93 ? 0.891 2.959 -5.618 1.00 93.31 93 PRO A CA 1
ATOM 745 C C . PRO A 1 93 ? 0.955 3.385 -4.145 1.00 93.31 93 PRO A C 1
ATOM 747 O O . PRO A 1 93 ? 1.299 4.537 -3.873 1.00 93.31 93 PRO A O 1
ATOM 750 N N . LEU A 1 94 ? 0.676 2.476 -3.197 1.00 93.56 94 LEU A N 1
ATOM 751 C CA . LEU A 1 94 ? 0.805 2.725 -1.753 1.00 93.56 94 LEU A CA 1
ATOM 752 C C . LEU A 1 94 ? 2.251 3.0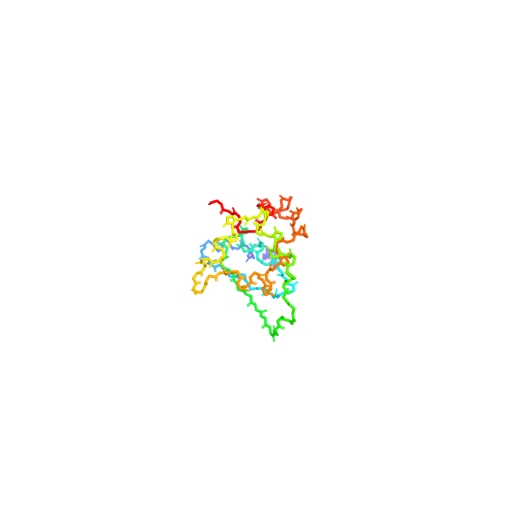28 -1.342 1.00 93.56 94 LEU A C 1
ATOM 754 O O . LEU A 1 94 ? 2.478 3.719 -0.354 1.00 93.56 94 LEU A O 1
ATOM 758 N N . PHE A 1 95 ? 3.226 2.534 -2.105 1.00 93.06 95 PHE A N 1
ATOM 759 C CA . PHE A 1 95 ? 4.657 2.669 -1.822 1.00 93.06 95 PHE A CA 1
ATOM 760 C C . PHE A 1 95 ? 5.327 3.780 -2.637 1.00 93.06 95 PHE A C 1
ATOM 762 O O . PHE A 1 95 ? 6.552 3.835 -2.747 1.00 93.06 95 PHE A O 1
ATOM 769 N N . THR A 1 96 ? 4.529 4.665 -3.234 1.00 90.25 96 THR A N 1
ATOM 770 C CA . THR A 1 96 ? 5.017 5.875 -3.900 1.00 90.25 96 THR A CA 1
ATOM 771 C C . THR A 1 96 ? 5.004 7.059 -2.934 1.00 90.25 96 THR A C 1
ATOM 773 O O . THR A 1 96 ? 4.309 7.043 -1.919 1.00 90.25 96 THR A O 1
ATOM 776 N N . SER A 1 97 ? 5.719 8.135 -3.270 1.00 90.19 97 SER A N 1
ATOM 777 C CA . SER A 1 97 ? 5.737 9.363 -2.461 1.00 90.19 97 SER A CA 1
ATOM 778 C C . SER A 1 97 ? 4.391 10.097 -2.399 1.00 90.19 97 SER A C 1
ATOM 780 O O . SER A 1 97 ? 4.246 11.026 -1.608 1.00 90.19 97 SER A O 1
ATOM 782 N N . ARG A 1 98 ? 3.392 9.678 -3.194 1.00 92.56 98 ARG A N 1
ATOM 783 C CA . ARG A 1 98 ? 2.048 10.276 -3.256 1.00 92.56 98 ARG A CA 1
ATOM 784 C C . ARG A 1 98 ? 1.397 10.423 -1.880 1.00 92.56 98 ARG A C 1
ATOM 786 O O . ARG A 1 98 ? 0.709 11.410 -1.645 1.00 92.56 98 ARG A O 1
ATOM 793 N N . TRP A 1 99 ? 1.592 9.445 -1.000 1.00 93.56 99 TRP A N 1
ATOM 794 C CA . TRP A 1 99 ? 0.916 9.382 0.298 1.00 93.56 99 TRP A CA 1
ATOM 795 C C . TRP A 1 99 ? 1.776 9.875 1.454 1.00 93.56 99 TRP A C 1
ATOM 797 O O . TRP A 1 99 ? 1.274 9.986 2.565 1.00 93.56 99 TRP A O 1
ATOM 807 N N . THR A 1 100 ? 3.058 10.162 1.216 1.00 93.31 100 THR A N 1
ATOM 808 C CA . THR A 1 100 ? 4.034 10.417 2.280 1.00 93.31 100 THR A CA 1
ATOM 809 C C . THR A 1 100 ? 3.608 11.571 3.180 1.00 93.31 100 THR A C 1
ATOM 811 O O . THR A 1 100 ? 3.436 11.348 4.372 1.00 93.31 100 THR A O 1
ATOM 814 N N . THR A 1 101 ? 3.354 12.752 2.612 1.00 95.19 101 THR A N 1
ATOM 815 C CA . THR A 1 101 ? 2.928 13.942 3.369 1.00 95.19 101 THR A CA 1
ATOM 816 C C . THR A 1 101 ? 1.625 13.697 4.125 1.00 95.19 101 THR A C 1
ATOM 818 O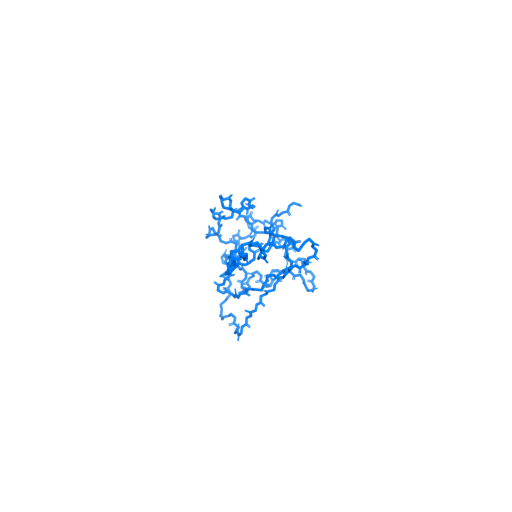 O . THR A 1 101 ? 1.522 14.022 5.299 1.00 95.19 101 THR A O 1
ATOM 821 N N . TRP A 1 102 ? 0.633 13.062 3.492 1.00 95.25 102 TRP A N 1
ATOM 822 C CA . TRP A 1 102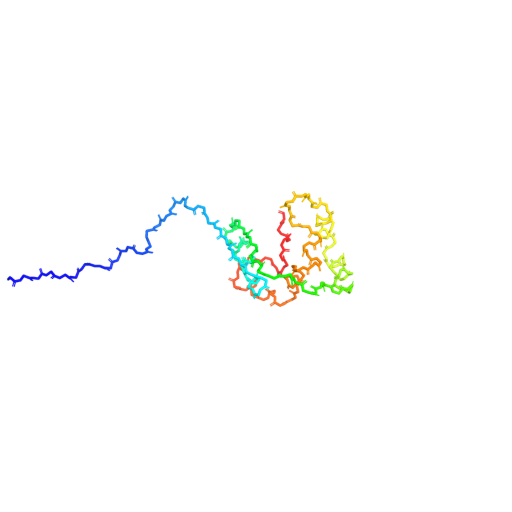 ? -0.635 12.767 4.163 1.00 95.25 102 TRP A CA 1
ATOM 823 C C . TRP A 1 102 ? -0.456 11.783 5.331 1.00 95.25 102 TRP A C 1
ATOM 825 O O . TRP A 1 102 ? -0.999 11.999 6.414 1.00 95.25 102 TRP A O 1
ATOM 835 N N . ARG A 1 103 ? 0.354 10.732 5.144 1.00 95.88 103 ARG A N 1
ATOM 836 C CA . ARG A 1 103 ? 0.650 9.738 6.185 1.00 95.88 103 ARG A CA 1
ATOM 837 C C . ARG A 1 103 ? 1.377 10.351 7.376 1.00 95.88 103 ARG A C 1
ATOM 839 O O . ARG A 1 103 ? 0.991 10.062 8.503 1.00 95.88 103 ARG A O 1
ATOM 846 N N . THR A 1 104 ? 2.391 11.182 7.146 1.00 95.88 104 THR A N 1
ATOM 847 C CA . THR A 1 104 ? 3.189 11.763 8.234 1.00 95.88 104 THR A CA 1
ATOM 848 C C . THR A 1 104 ? 2.463 12.903 8.935 1.00 95.88 104 THR A C 1
ATOM 850 O O . THR A 1 104 ? 2.402 12.931 10.165 1.00 95.88 104 THR A O 1
ATOM 853 N N . ASP A 1 105 ? 1.876 13.815 8.164 1.00 96.69 105 ASP A N 1
ATOM 854 C CA . ASP A 1 105 ? 1.419 15.101 8.691 1.00 96.69 105 ASP A CA 1
ATOM 855 C C . ASP A 1 105 ? -0.023 15.018 9.201 1.00 96.69 105 ASP A C 1
ATOM 857 O O . ASP A 1 105 ? -0.371 15.707 10.157 1.00 96.69 105 ASP A O 1
ATOM 861 N N . CYS A 1 106 ? -0.859 14.167 8.589 1.00 96.19 106 CYS A N 1
ATOM 862 C CA . CYS A 1 106 ? -2.272 14.031 8.955 1.00 96.19 106 CYS A CA 1
ATOM 863 C C . CYS A 1 106 ? -2.585 12.747 9.732 1.00 96.19 106 CYS A C 1
ATOM 865 O O . CYS A 1 106 ? -3.437 12.782 10.614 1.00 96.19 106 CYS A O 1
ATOM 867 N N . LEU A 1 107 ? -1.949 11.616 9.399 1.00 95.50 107 LEU A N 1
ATOM 868 C CA . LEU A 1 107 ? -2.232 10.327 10.056 1.00 95.50 107 LEU A CA 1
ATOM 869 C C . LEU A 1 107 ? -1.211 9.963 11.140 1.00 95.50 107 LEU A C 1
ATOM 871 O O . LEU A 1 107 ? -1.430 9.004 11.874 1.00 95.50 107 LEU A O 1
ATOM 875 N N . HIS A 1 108 ? -0.096 10.695 11.233 1.00 94.69 108 HIS A N 1
ATOM 876 C CA . HIS A 1 108 ? 1.015 10.404 12.146 1.00 94.69 108 HIS A CA 1
ATOM 877 C C . HIS A 1 108 ? 1.549 8.962 12.030 1.00 94.69 108 HIS A C 1
ATOM 879 O O . HIS A 1 108 ? 2.029 8.374 12.998 1.00 94.69 108 HIS A O 1
ATOM 885 N N . LEU A 1 109 ? 1.474 8.394 10.825 1.00 93.88 109 LEU A N 1
ATOM 886 C CA . LEU A 1 109 ? 2.022 7.087 10.472 1.00 93.88 109 LEU A CA 1
ATOM 887 C C . LEU A 1 109 ? 3.410 7.239 9.839 1.00 93.88 109 LEU A C 1
ATOM 889 O O . LEU A 1 109 ? 3.797 8.313 9.370 1.00 93.88 109 LEU A O 1
ATOM 893 N N . SER A 1 110 ? 4.155 6.135 9.752 1.00 92.81 110 SER A N 1
ATOM 894 C CA . SER A 1 110 ? 5.413 6.115 9.003 1.00 92.81 110 SER A CA 1
ATOM 895 C C . SER A 1 110 ? 5.180 6.471 7.530 1.00 92.81 110 SER A C 1
ATOM 897 O O . SER A 1 110 ? 4.167 6.102 6.932 1.00 92.81 110 SER A O 1
ATOM 899 N N . ALA A 1 111 ? 6.144 7.151 6.906 1.00 92.19 111 ALA A N 1
ATOM 900 C CA . ALA A 1 111 ? 6.046 7.593 5.511 1.00 92.19 111 ALA A CA 1
ATOM 901 C C . ALA A 1 111 ? 5.780 6.452 4.508 1.00 92.19 111 ALA A C 1
ATOM 903 O O . ALA A 1 111 ? 5.155 6.674 3.473 1.00 92.19 111 ALA A O 1
ATOM 904 N N . CYS A 1 112 ? 6.258 5.242 4.812 1.00 91.50 112 CYS A N 1
ATOM 905 C CA . CYS A 1 112 ? 6.126 4.051 3.978 1.00 91.50 112 CYS A CA 1
ATOM 906 C C . CYS A 1 112 ? 5.223 3.019 4.677 1.00 91.50 112 CYS A C 1
ATOM 908 O O . CYS A 1 112 ? 5.539 2.634 5.802 1.00 91.50 112 CYS A O 1
ATOM 910 N N . PRO A 1 113 ? 4.143 2.523 4.054 1.00 90.25 113 PRO A N 1
ATOM 911 C CA . PRO A 1 113 ? 3.290 1.491 4.648 1.00 90.25 113 PRO A CA 1
ATOM 912 C C . PRO A 1 113 ? 4.052 0.208 4.989 1.00 90.25 113 PRO A C 1
ATOM 914 O O . PRO A 1 113 ? 5.080 -0.090 4.380 1.00 90.25 113 PRO A O 1
ATOM 917 N N . LEU A 1 114 ? 3.524 -0.579 5.934 1.00 84.56 114 LEU A N 1
ATOM 918 C CA . LEU A 1 114 ? 4.075 -1.886 6.340 1.00 84.56 114 LEU A CA 1
ATOM 919 C C . LEU A 1 114 ? 5.499 -1.850 6.929 1.00 84.56 114 LEU A C 1
ATOM 921 O O . LEU A 1 114 ? 6.109 -2.902 7.113 1.00 84.56 114 LEU A O 1
ATOM 925 N N . THR A 1 115 ? 6.029 -0.666 7.243 1.00 80.75 115 THR A N 1
ATOM 926 C CA . THR A 1 115 ? 7.350 -0.514 7.878 1.00 80.75 115 THR A CA 1
ATOM 927 C C . THR A 1 115 ? 7.322 -0.605 9.399 1.00 80.75 115 THR A C 1
ATOM 929 O O . THR A 1 115 ? 8.390 -0.553 9.997 1.00 80.75 115 THR A O 1
ATOM 932 N N . ALA A 1 116 ? 6.140 -0.741 10.012 1.00 59.56 116 ALA A N 1
ATOM 933 C CA . ALA A 1 116 ? 6.010 -0.848 11.461 1.00 59.56 116 ALA A CA 1
ATOM 934 C C . ALA A 1 116 ? 6.888 -1.988 12.019 1.00 59.56 116 ALA A C 1
ATOM 936 O O . ALA A 1 116 ? 6.892 -3.097 11.467 1.00 59.56 116 ALA A O 1
ATOM 937 N N . GLU A 1 117 ? 7.641 -1.616 13.059 1.00 45.75 117 GLU A N 1
ATOM 938 C CA . GLU A 1 117 ? 8.765 -2.311 13.706 1.00 45.75 117 GLU A CA 1
ATOM 939 C C . GLU A 1 117 ? 8.386 -3.623 14.403 1.00 45.75 117 GLU A C 1
ATOM 941 O O . GLU A 1 117 ? 7.280 -3.700 14.987 1.00 45.75 117 GLU A O 1
#

Secondary structure (DSSP, 8-state):
---------S-S----TT----EEE-TT-THHHHHHHHHT--EEE--SS-------HHHHHHHHHH-HHHHHHHHTPPTTS--HHHIIIIIGGGGSGGGHHIIIIIS---SSTT---

InterPro domains:
  IPR050426 Glycosyltransferase 28 [PTHR48050] (19-112)

Radius of gyration: 19.99 Å; chains: 1; bounding box: 69×40×44 Å